Protein AF-A0A0D0CXA1-F1 (afdb_monomer_lite)

Secondary structure (DSSP, 8-state):
-HHHHHHHHHHHHHHHHHHHHHHHHHHHHHHHH--SHHHHHHHHHHHHHHHHHHHHHHHHHTTTSSPPP-

Organism: NCBI:txid930991

Structure (mmCIF, N/CA/C/O backbone):
data_AF-A0A0D0CXA1-F1
#
_entry.id   AF-A0A0D0CXA1-F1
#
loop_
_atom_site.group_PDB
_atom_site.id
_atom_site.type_symbol
_atom_site.label_atom_id
_atom_site.label_alt_id
_atom_site.label_comp_id
_atom_site.label_asym_id
_atom_site.label_entity_id
_atom_site.label_seq_id
_atom_site.pdbx_PDB_ins_code
_atom_site.Cartn_x
_atom_site.Cartn_y
_atom_site.Cartn_z
_atom_site.occupancy
_atom_site.B_iso_or_equiv
_atom_site.auth_seq_id
_atom_site.auth_comp_id
_atom_site.auth_asym_id
_atom_site.auth_atom_id
_atom_site.pdbx_PDB_model_num
ATOM 1 N N . ARG A 1 1 ? 17.321 -10.186 -22.357 1.00 78.38 1 ARG A N 1
ATOM 2 C CA . ARG A 1 1 ? 17.821 -10.157 -20.963 1.00 78.38 1 ARG A CA 1
ATOM 3 C C . ARG A 1 1 ? 17.596 -8.813 -20.259 1.00 78.38 1 ARG A C 1
ATOM 5 O O . ARG A 1 1 ? 16.581 -8.693 -19.597 1.00 78.38 1 ARG A O 1
ATOM 12 N N . TRP A 1 2 ? 18.411 -7.763 -20.453 1.00 86.75 2 TRP A N 1
ATOM 13 C CA . TRP A 1 2 ? 18.235 -6.477 -19.729 1.00 86.75 2 TRP A CA 1
ATOM 14 C C . TRP A 1 2 ? 16.847 -5.821 -19.897 1.00 86.75 2 TRP A C 1
ATOM 16 O O . TRP A 1 2 ? 16.244 -5.368 -18.929 1.00 86.75 2 TRP A O 1
ATOM 26 N N . LYS A 1 3 ? 16.297 -5.802 -21.122 1.00 85.31 3 LYS A N 1
ATOM 27 C CA . LYS A 1 3 ? 14.948 -5.253 -21.376 1.00 85.31 3 LYS A CA 1
ATOM 28 C C . LYS A 1 3 ? 13.829 -6.054 -20.683 1.00 85.31 3 LYS A C 1
ATOM 30 O O . LYS A 1 3 ? 12.818 -5.473 -20.293 1.00 85.31 3 LYS A O 1
ATOM 35 N N . GLU A 1 4 ? 14.009 -7.364 -20.518 1.00 87.12 4 GLU A N 1
ATOM 36 C CA . GLU A 1 4 ? 13.043 -8.238 -19.834 1.00 87.12 4 GLU A CA 1
ATOM 37 C C . GLU A 1 4 ? 13.107 -8.015 -18.322 1.00 87.12 4 GLU A C 1
ATOM 39 O O . GLU A 1 4 ? 12.075 -7.799 -17.696 1.00 87.12 4 GLU A O 1
ATOM 44 N N . GLU A 1 5 ? 14.315 -7.964 -17.754 1.00 90.44 5 GLU A N 1
ATOM 45 C CA . GLU A 1 5 ? 14.546 -7.658 -16.336 1.00 90.44 5 GLU A CA 1
ATOM 46 C C . GLU A 1 5 ? 13.971 -6.280 -15.967 1.00 90.44 5 GLU A C 1
ATOM 48 O O . GLU A 1 5 ? 13.255 -6.146 -14.976 1.00 90.44 5 GLU A O 1
ATOM 53 N N . LEU A 1 6 ? 14.179 -5.264 -16.813 1.00 88.88 6 LEU A N 1
ATOM 54 C CA . LEU A 1 6 ? 13.589 -3.940 -16.611 1.00 88.88 6 LEU A CA 1
ATOM 55 C C . LEU A 1 6 ? 12.054 -3.973 -16.658 1.00 88.88 6 LEU A C 1
ATOM 57 O O . LEU A 1 6 ? 11.397 -3.303 -15.863 1.00 88.88 6 LEU A O 1
ATOM 61 N N . THR A 1 7 ? 11.473 -4.746 -17.577 1.00 90.19 7 THR A N 1
ATOM 62 C CA . THR A 1 7 ? 10.015 -4.919 -17.665 1.00 90.19 7 THR A CA 1
ATOM 63 C C . THR A 1 7 ? 9.458 -5.591 -16.410 1.00 90.19 7 THR A C 1
ATOM 65 O O . THR A 1 7 ? 8.429 -5.145 -15.902 1.00 90.19 7 THR A O 1
ATOM 68 N N . LEU A 1 8 ? 10.136 -6.613 -15.881 1.00 92.69 8 LEU A N 1
ATOM 69 C CA . LEU A 1 8 ? 9.747 -7.291 -14.643 1.00 92.69 8 LEU A CA 1
ATOM 70 C C . LEU A 1 8 ? 9.764 -6.333 -13.450 1.00 92.69 8 LEU A C 1
ATOM 72 O O . LEU A 1 8 ? 8.747 -6.194 -12.775 1.00 92.69 8 LEU A O 1
ATOM 76 N N . VAL A 1 9 ? 10.853 -5.582 -13.264 1.00 92.38 9 VAL A N 1
ATOM 77 C CA . VAL A 1 9 ? 10.967 -4.598 -12.174 1.00 92.38 9 VAL A CA 1
ATOM 78 C C . VAL A 1 9 ? 9.832 -3.572 -12.230 1.00 92.38 9 VAL A C 1
ATOM 80 O O . VAL A 1 9 ? 9.248 -3.230 -11.205 1.00 92.38 9 VAL A O 1
ATOM 83 N N . ARG A 1 10 ? 9.450 -3.101 -13.423 1.00 90.88 10 ARG A N 1
ATOM 84 C CA . ARG A 1 10 ? 8.318 -2.169 -13.570 1.00 90.88 10 ARG A CA 1
ATOM 85 C C . ARG A 1 10 ? 6.986 -2.789 -13.156 1.00 90.88 10 ARG A C 1
ATOM 87 O O . ARG A 1 10 ? 6.197 -2.118 -12.490 1.00 90.88 10 ARG A O 1
ATOM 94 N N . HIS A 1 11 ? 6.746 -4.046 -13.527 1.00 92.12 11 HIS A N 1
ATOM 95 C CA . HIS A 1 11 ? 5.548 -4.772 -13.107 1.00 92.12 11 HIS A CA 1
ATOM 96 C C . HIS A 1 11 ? 5.521 -4.979 -11.594 1.00 92.12 11 HIS A C 1
ATOM 98 O O . HIS A 1 11 ? 4.477 -4.774 -10.986 1.00 92.12 11 HIS A O 1
ATOM 104 N N . GLU A 1 12 ? 6.652 -5.310 -10.973 1.00 94.31 12 GLU A N 1
ATOM 105 C CA . GLU A 1 12 ? 6.757 -5.459 -9.518 1.00 94.31 12 GLU A CA 1
ATOM 106 C C . GLU A 1 12 ? 6.506 -4.136 -8.786 1.00 94.31 12 GLU A C 1
ATOM 108 O O . GLU A 1 12 ? 5.754 -4.101 -7.813 1.00 94.31 12 GLU A O 1
ATOM 113 N N . MET A 1 13 ? 7.063 -3.025 -9.282 1.00 94.25 13 MET A N 1
ATOM 114 C CA . MET A 1 13 ? 6.803 -1.683 -8.744 1.00 94.25 13 MET A CA 1
ATOM 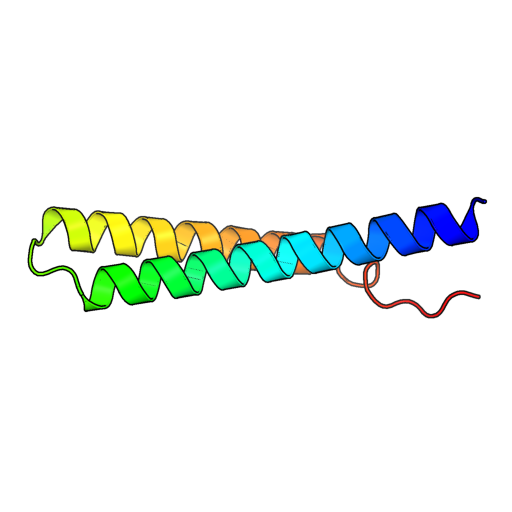115 C C . MET A 1 13 ? 5.315 -1.324 -8.823 1.00 94.25 13 MET A C 1
ATOM 117 O O . MET A 1 13 ? 4.735 -0.845 -7.845 1.00 94.25 13 MET A O 1
ATOM 121 N N . TYR A 1 14 ? 4.684 -1.584 -9.972 1.00 93.81 14 TYR A N 1
ATOM 122 C CA . TYR A 1 14 ? 3.250 -1.375 -10.151 1.00 93.81 14 TYR A CA 1
ATOM 123 C C . TYR A 1 14 ? 2.434 -2.266 -9.210 1.00 93.81 14 TYR A C 1
ATOM 125 O O . TYR A 1 14 ? 1.539 -1.780 -8.519 1.00 93.81 14 TYR A O 1
ATOM 133 N N . TRP A 1 15 ? 2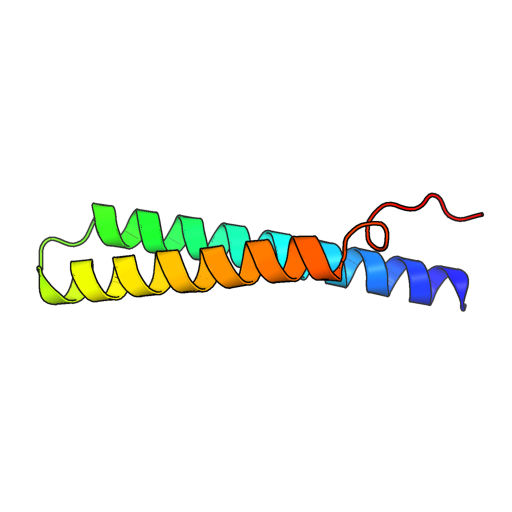.769 -3.554 -9.138 1.00 95.31 15 TRP A N 1
ATOM 134 C CA . TRP A 1 15 ? 2.091 -4.513 -8.276 1.00 95.31 15 TRP A CA 1
ATOM 135 C C 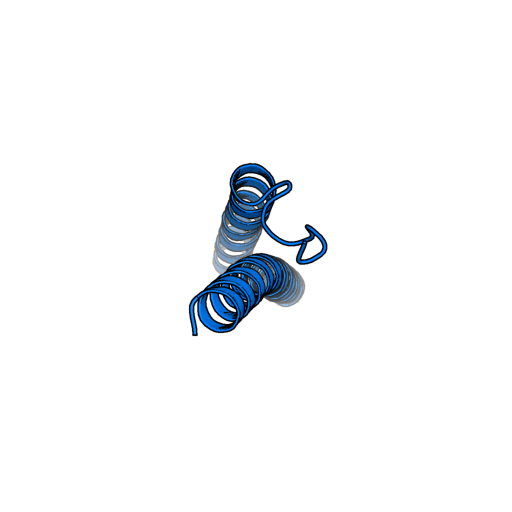. TRP A 1 15 ? 2.184 -4.110 -6.803 1.00 95.31 15 TRP A C 1
ATOM 137 O O . TRP A 1 15 ? 1.164 -4.100 -6.120 1.00 95.31 15 TRP A O 1
ATOM 147 N N . ALA A 1 16 ? 3.359 -3.688 -6.326 1.00 96.06 16 ALA A N 1
ATOM 148 C CA . ALA A 1 16 ? 3.547 -3.221 -4.955 1.00 96.06 16 ALA A CA 1
ATOM 149 C C . ALA A 1 16 ? 2.667 -2.000 -4.640 1.00 96.06 16 ALA A C 1
ATOM 151 O O . ALA A 1 16 ? 2.012 -1.957 -3.598 1.00 96.06 16 ALA A O 1
ATOM 152 N N . TRP A 1 17 ? 2.589 -1.033 -5.561 1.00 96.06 17 TRP A N 1
ATOM 153 C CA . TRP A 1 17 ? 1.690 0.112 -5.413 1.00 96.06 17 TRP A CA 1
ATOM 154 C C . TRP A 1 17 ? 0.217 -0.319 -5.327 1.00 96.06 17 TRP A C 1
ATOM 156 O O . TRP A 1 17 ? -0.482 0.085 -4.395 1.00 96.06 17 TRP A O 1
ATOM 166 N N . LYS A 1 18 ? -0.249 -1.183 -6.241 1.00 96.69 18 LYS A N 1
ATOM 167 C CA . LYS A 1 18 ? -1.626 -1.709 -6.218 1.00 96.69 18 LYS A CA 1
ATOM 168 C C . LYS A 1 18 ? -1.911 -2.522 -4.955 1.00 96.69 18 LY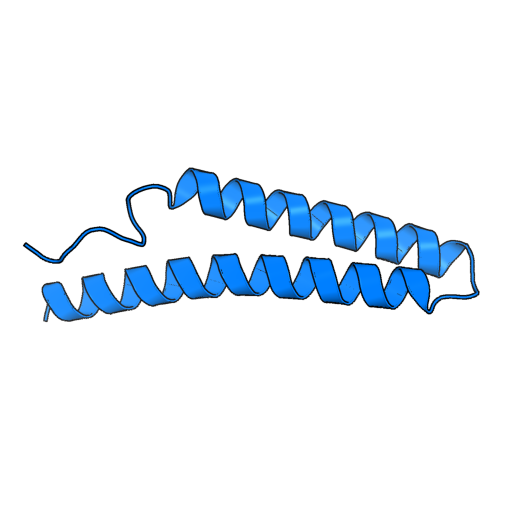S A C 1
ATOM 170 O O . LYS A 1 18 ? -3.013 -2.440 -4.420 1.00 96.69 18 LYS A O 1
ATOM 175 N N . TRP A 1 19 ? -0.929 -3.266 -4.453 1.00 97.94 19 TRP A N 1
ATOM 176 C CA . TRP A 1 19 ? -1.063 -4.038 -3.224 1.00 97.94 19 TRP A CA 1
ATOM 177 C C . TRP A 1 19 ? -1.296 -3.131 -2.010 1.00 97.94 19 TRP A C 1
ATOM 179 O O . TRP A 1 19 ? -2.199 -3.407 -1.221 1.00 97.94 19 TRP A O 1
ATOM 189 N N . PHE A 1 20 ? -0.574 -2.009 -1.889 1.00 98.00 20 PHE A N 1
ATOM 190 C CA . PHE A 1 20 ? -0.833 -1.033 -0.823 1.00 98.00 20 PHE A CA 1
ATOM 191 C C . PHE A 1 20 ? -2.244 -0.435 -0.902 1.00 98.00 20 PHE A C 1
ATOM 193 O O . PHE A 1 20 ? -2.900 -0.320 0.133 1.00 98.00 20 PHE A O 1
ATOM 200 N N . GLN A 1 21 ? -2.740 -0.124 -2.107 1.00 98.00 21 GLN A N 1
ATOM 201 C CA . GLN A 1 21 ? -4.126 0.333 -2.288 1.00 98.00 21 GLN A CA 1
ATOM 202 C C . GLN A 1 21 ? -5.136 -0.727 -1.823 1.00 98.00 21 GLN A C 1
ATOM 204 O O . GLN A 1 21 ? -6.059 -0.417 -1.076 1.00 98.00 21 GLN A O 1
ATOM 209 N N . GLY A 1 22 ? -4.926 -1.993 -2.195 1.00 98.12 22 GLY A N 1
ATOM 210 C CA . GLY A 1 22 ? -5.793 -3.088 -1.755 1.00 98.12 22 GLY A CA 1
ATOM 211 C C . GLY A 1 22 ? -5.780 -3.289 -0.235 1.00 98.12 22 GLY A C 1
ATOM 212 O O . GLY A 1 22 ? -6.820 -3.559 0.361 1.00 98.12 22 GLY A O 1
ATOM 213 N N . GLN A 1 23 ? -4.628 -3.111 0.422 1.00 98.38 23 GLN A N 1
ATOM 214 C CA . GLN A 1 23 ? -4.557 -3.149 1.887 1.00 98.38 23 GLN A CA 1
ATOM 215 C C . GLN A 1 23 ? -5.332 -1.993 2.525 1.00 98.38 23 GLN A C 1
ATOM 217 O O . GLN A 1 23 ? -6.066 -2.216 3.485 1.00 98.38 23 GLN A O 1
ATOM 222 N N . GLU A 1 24 ? -5.202 -0.772 2.002 1.00 98.19 24 GLU A N 1
ATOM 223 C CA . GLU A 1 24 ? -5.982 0.380 2.469 1.00 98.19 24 GLU A CA 1
ATOM 224 C C . GLU A 1 24 ? -7.492 0.092 2.403 1.00 98.19 24 GLU A C 1
ATOM 226 O O . GLU A 1 24 ? -8.204 0.302 3.387 1.00 98.19 24 GLU A O 1
ATOM 231 N N . GLU A 1 25 ? -7.978 -0.416 1.269 1.00 97.94 25 GLU A N 1
ATOM 232 C CA . GLU A 1 25 ? -9.389 -0.766 1.068 1.00 97.94 25 GLU A CA 1
ATOM 233 C C . GLU A 1 25 ? -9.859 -1.859 2.034 1.00 97.94 25 GLU A C 1
ATOM 235 O O . GLU A 1 25 ? -10.920 -1.735 2.650 1.00 97.94 25 GLU A O 1
ATOM 240 N N . GLU A 1 26 ? -9.051 -2.901 2.227 1.00 98.06 26 GLU A N 1
ATOM 241 C CA . GLU A 1 26 ? -9.360 -3.988 3.153 1.00 98.06 26 GLU A CA 1
ATOM 242 C C . GLU A 1 26 ? -9.446 -3.495 4.605 1.00 98.06 26 GLU A C 1
ATOM 244 O O . GLU A 1 26 ? -10.349 -3.886 5.348 1.00 98.06 26 GLU A O 1
ATOM 249 N N . TRP A 1 27 ? -8.558 -2.590 5.022 1.00 97.44 27 TRP A N 1
ATOM 250 C CA . TRP A 1 27 ? -8.628 -2.001 6.360 1.00 97.44 27 TRP A CA 1
ATOM 251 C C . TRP A 1 27 ? -9.826 -1.067 6.527 1.00 97.44 27 TRP A C 1
ATOM 253 O O . TRP A 1 27 ? -10.497 -1.147 7.555 1.00 97.44 27 TRP A O 1
ATOM 263 N N . LYS A 1 28 ? -10.182 -0.275 5.507 1.00 96.25 28 LYS A N 1
ATOM 264 C CA . LYS A 1 28 ? -11.432 0.508 5.510 1.00 96.25 28 LYS A CA 1
ATOM 265 C C . LYS A 1 28 ? -12.660 -0.393 5.646 1.00 96.25 28 LYS A C 1
ATOM 267 O O . LYS A 1 28 ? -13.544 -0.107 6.451 1.00 96.25 28 LYS A O 1
ATOM 272 N N . ARG A 1 29 ? -12.692 -1.518 4.926 1.00 96.75 29 ARG A N 1
ATOM 273 C CA . ARG A 1 29 ? -13.764 -2.518 5.030 1.00 96.75 29 ARG A CA 1
ATOM 274 C C . ARG A 1 29 ? -13.874 -3.075 6.453 1.00 96.75 29 ARG A C 1
ATOM 276 O O . ARG A 1 29 ? -14.980 -3.193 6.975 1.00 96.75 29 ARG A O 1
ATOM 283 N N . ARG A 1 30 ? -12.743 -3.380 7.101 1.00 95.56 30 ARG A N 1
ATOM 284 C CA . ARG A 1 30 ? -12.700 -3.849 8.500 1.00 95.56 30 ARG A CA 1
ATOM 285 C C . ARG A 1 30 ? -13.190 -2.791 9.485 1.00 95.56 30 ARG A C 1
ATOM 287 O O . ARG A 1 30 ? -13.965 -3.128 10.374 1.00 95.56 30 ARG A O 1
ATOM 294 N N . THR A 1 31 ? -12.812 -1.526 9.302 1.00 95.44 31 THR A N 1
ATOM 295 C CA . THR A 1 31 ? -13.345 -0.402 10.090 1.00 95.44 31 THR A CA 1
ATOM 296 C C . THR A 1 31 ? -14.869 -0.348 10.019 1.00 95.44 31 THR A C 1
ATOM 298 O O . THR A 1 31 ? -15.519 -0.202 11.051 1.00 95.44 31 THR A O 1
ATOM 301 N N . SER A 1 32 ? -15.449 -0.500 8.824 1.00 93.94 32 SER A N 1
ATOM 302 C CA . SER A 1 32 ? -16.906 -0.474 8.635 1.00 93.94 32 SER A CA 1
ATOM 303 C C . SER A 1 32 ? -17.635 -1.659 9.274 1.00 93.94 32 SER A C 1
ATOM 305 O O . SER A 1 32 ? -18.808 -1.531 9.608 1.00 93.94 32 SER A O 1
ATOM 307 N N . GLN A 1 33 ? -16.970 -2.806 9.433 1.00 94.25 33 GLN A N 1
ATOM 308 C CA . GLN A 1 33 ? -17.561 -4.021 10.009 1.00 94.25 33 GLN A CA 1
ATOM 309 C C . GLN A 1 33 ? -17.329 -4.165 11.519 1.00 94.25 33 GLN A C 1
ATOM 311 O O . GLN A 1 33 ? -17.988 -4.980 12.162 1.00 94.25 33 GLN A O 1
ATOM 316 N N . SER A 1 34 ? -16.398 -3.403 12.093 1.00 90.94 34 SER A N 1
ATOM 317 C CA . SER A 1 34 ? -16.068 -3.497 13.512 1.00 90.94 34 SER A CA 1
ATOM 318 C C . SER A 1 34 ? -17.121 -2.814 14.382 1.00 90.94 34 SER A C 1
ATOM 320 O O . SER A 1 34 ? -17.383 -1.621 14.237 1.00 90.94 34 SER A O 1
ATOM 322 N N . GLN A 1 35 ? -17.675 -3.558 15.339 1.00 89.50 35 GLN A N 1
ATOM 323 C CA . GLN A 1 35 ? -18.583 -3.023 16.360 1.00 89.50 35 GLN A CA 1
ATOM 324 C C . GLN A 1 35 ? -17.834 -2.514 17.598 1.00 89.50 35 GLN A C 1
ATOM 326 O O . GLN A 1 35 ? -18.332 -1.651 18.315 1.00 89.50 35 GLN A O 1
ATOM 331 N N . GLU A 1 36 ? -16.624 -3.020 17.838 1.00 94.81 36 GLU A N 1
ATOM 332 C CA . G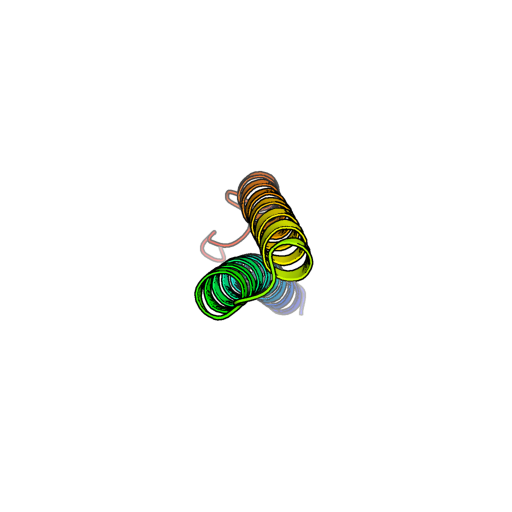LU A 1 36 ? -15.808 -2.623 18.980 1.00 94.81 36 GLU A CA 1
ATOM 333 C C . GLU A 1 36 ? -14.971 -1.380 18.658 1.00 94.81 36 GLU A C 1
ATOM 335 O O . GLU A 1 36 ? -14.265 -1.327 17.645 1.00 94.81 36 GLU A O 1
ATOM 340 N N . THR A 1 37 ? -15.020 -0.390 19.552 1.00 92.12 37 THR A N 1
ATOM 341 C CA . THR A 1 37 ? -14.344 0.905 19.392 1.00 92.12 37 THR A CA 1
ATOM 342 C C . THR A 1 37 ? -12.827 0.766 19.250 1.00 92.12 37 THR A C 1
ATOM 344 O O . THR A 1 37 ? -12.234 1.424 18.396 1.00 92.12 37 THR A O 1
ATOM 347 N N . GLY A 1 38 ? -12.190 -0.111 20.036 1.00 93.69 38 GLY A N 1
ATOM 348 C CA . GLY A 1 38 ? -10.739 -0.329 19.978 1.00 93.69 38 GLY A CA 1
ATOM 349 C C . GLY A 1 38 ? -10.290 -0.918 18.639 1.00 93.69 38 GLY A C 1
ATOM 350 O O . GLY A 1 38 ? -9.383 -0.395 17.990 1.00 93.69 38 GLY A O 1
ATOM 351 N N . HIS A 1 39 ? -10.986 -1.955 18.173 1.00 93.81 39 HIS A N 1
ATOM 352 C CA . HIS A 1 39 ? -10.746 -2.559 16.862 1.00 93.81 39 HIS A CA 1
ATOM 353 C C . HIS A 1 39 ? -10.991 -1.580 15.711 1.00 93.81 39 HIS A C 1
ATOM 355 O O . HIS A 1 39 ? -10.221 -1.561 14.748 1.00 93.81 39 HIS A O 1
ATOM 361 N N . LYS A 1 40 ? -12.010 -0.723 15.832 1.00 95.94 40 LYS A N 1
ATOM 362 C CA . LYS A 1 40 ? -12.300 0.317 14.844 1.00 95.94 40 LYS A CA 1
ATOM 363 C C . LYS A 1 40 ? -11.154 1.326 14.735 1.00 95.94 40 LYS A C 1
ATOM 365 O O . LYS A 1 40 ? -10.651 1.538 13.635 1.00 95.94 40 LYS A O 1
ATOM 370 N N . ALA A 1 41 ? -10.694 1.868 15.863 1.00 96.19 41 ALA A N 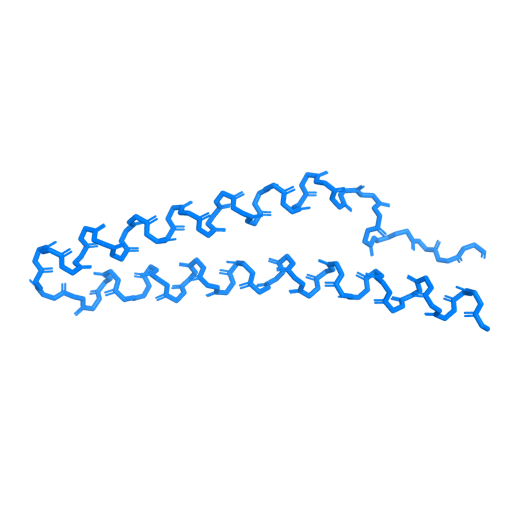1
ATOM 371 C CA . ALA A 1 41 ? -9.584 2.822 15.896 1.00 96.19 41 ALA A CA 1
ATOM 372 C C . ALA A 1 41 ? -8.282 2.213 15.342 1.00 96.19 41 ALA A C 1
ATOM 374 O O . ALA A 1 41 ? -7.554 2.854 14.583 1.00 96.19 41 ALA A O 1
ATOM 375 N N . TYR A 1 42 ? -8.005 0.944 15.663 1.00 96.62 42 TYR A N 1
ATOM 376 C CA . TYR A 1 42 ? -6.854 0.234 15.105 1.00 96.62 42 TYR A CA 1
ATOM 377 C C . TYR A 1 42 ? -6.958 0.063 13.583 1.00 96.62 42 TYR A C 1
ATOM 379 O O . TYR A 1 42 ? -5.995 0.335 12.859 1.00 96.62 42 TYR A O 1
ATOM 387 N N . ALA A 1 43 ? -8.121 -0.366 13.085 1.00 96.50 43 ALA A N 1
ATOM 388 C CA . ALA A 1 43 ? -8.358 -0.553 11.658 1.00 96.50 43 ALA A CA 1
ATOM 389 C C . ALA A 1 43 ? -8.271 0.773 10.878 1.00 96.50 43 ALA A C 1
ATOM 391 O O . ALA A 1 43 ? -7.661 0.807 9.810 1.00 96.50 43 ALA A O 1
ATOM 392 N N . GLU A 1 44 ? -8.776 1.877 11.440 1.00 96.75 44 GLU A N 1
ATOM 393 C CA . GLU A 1 44 ? -8.626 3.226 10.871 1.00 96.75 44 GLU A CA 1
ATOM 394 C C . GLU A 1 44 ? -7.152 3.625 10.759 1.00 96.75 44 GLU A C 1
ATOM 396 O O . GLU A 1 44 ? -6.692 4.020 9.684 1.00 96.75 44 GLU A O 1
ATOM 401 N N . GLY A 1 45 ? -6.376 3.437 11.832 1.00 97.62 45 GLY A N 1
ATOM 402 C CA . GLY A 1 45 ? -4.937 3.701 11.824 1.00 97.62 45 GLY A CA 1
ATOM 403 C C . GLY A 1 45 ? -4.194 2.891 10.758 1.00 97.62 45 GLY A C 1
ATOM 404 O O . GLY A 1 45 ? -3.334 3.424 10.052 1.00 97.62 45 GLY A O 1
ATOM 405 N N . LYS A 1 46 ? -4.557 1.615 10.576 1.00 98.06 46 LYS A N 1
ATOM 406 C CA . LYS A 1 46 ? -4.009 0.777 9.500 1.00 98.06 46 LYS A CA 1
ATOM 407 C C . LYS A 1 46 ? -4.399 1.283 8.114 1.00 98.06 46 LYS A C 1
ATOM 409 O O . LYS A 1 46 ? -3.527 1.359 7.252 1.00 98.06 46 LYS A O 1
ATOM 414 N N . GLY A 1 47 ? -5.654 1.676 7.907 1.00 97.88 47 GLY A N 1
ATOM 415 C CA . GLY A 1 47 ? -6.106 2.280 6.652 1.00 97.88 47 GLY A CA 1
ATOM 416 C C . GLY A 1 47 ? -5.271 3.507 6.278 1.00 97.88 47 GLY A C 1
ATOM 417 O O . GLY A 1 47 ? -4.739 3.579 5.172 1.00 97.88 47 GLY A O 1
ATOM 418 N N . HIS A 1 48 ? -5.062 4.425 7.226 1.00 98.00 48 HIS A N 1
ATOM 419 C CA . HIS A 1 48 ? -4.219 5.607 7.017 1.00 98.00 48 HIS A CA 1
ATOM 420 C C . HIS A 1 48 ? -2.750 5.265 6.730 1.00 98.00 48 HIS A C 1
ATOM 422 O O . HIS A 1 48 ? -2.127 5.897 5.875 1.00 98.00 48 HIS A O 1
ATOM 428 N N . LEU A 1 49 ? -2.195 4.254 7.403 1.00 98.38 49 LEU A N 1
ATOM 429 C CA . LEU A 1 49 ? -0.823 3.805 7.166 1.00 98.38 49 LEU A CA 1
ATOM 430 C C . LEU A 1 49 ? -0.632 3.306 5.727 1.00 98.38 49 LEU A C 1
ATOM 432 O O . LEU A 1 49 ? 0.290 3.741 5.037 1.00 98.38 49 LEU A O 1
ATOM 436 N N . TYR A 1 50 ? -1.518 2.424 5.261 1.00 98.31 50 TYR A N 1
ATOM 437 C CA . TYR A 1 50 ? -1.432 1.869 3.909 1.00 98.31 50 TYR A CA 1
ATOM 438 C C . TYR A 1 50 ? -1.733 2.908 2.827 1.00 98.31 50 TYR A C 1
ATOM 440 O O . TYR A 1 50 ? -1.079 2.892 1.784 1.00 98.31 50 TYR A O 1
ATOM 448 N N . HIS A 1 51 ? -2.616 3.870 3.108 1.00 98.00 51 HIS A N 1
ATOM 449 C CA . HIS A 1 51 ? -2.807 5.041 2.255 1.00 98.00 51 HIS A CA 1
ATOM 450 C C . HIS A 1 51 ? -1.503 5.837 2.073 1.00 98.00 51 HIS A C 1
ATOM 452 O O . HIS A 1 51 ? -1.119 6.186 0.955 1.00 98.00 51 HIS A O 1
ATOM 458 N N . SER A 1 52 ? -0.780 6.087 3.171 1.00 98.12 52 SER A N 1
ATOM 459 C CA . SER A 1 52 ? 0.514 6.776 3.132 1.00 98.12 52 SER A CA 1
ATOM 460 C C . SER A 1 52 ? 1.540 6.008 2.292 1.00 98.12 52 SER A C 1
ATOM 462 O O . SER A 1 52 ? 2.180 6.586 1.414 1.00 98.12 52 SER A O 1
ATOM 464 N N . TYR A 1 53 ? 1.633 4.685 2.469 1.00 98.00 53 TYR A N 1
ATOM 465 C CA . TYR A 1 53 ? 2.517 3.840 1.658 1.00 98.00 53 TYR A CA 1
ATOM 466 C C . TYR A 1 53 ? 2.159 3.846 0.172 1.00 98.00 53 TYR A C 1
ATOM 468 O O . TYR A 1 53 ? 3.059 3.933 -0.664 1.00 98.00 53 TYR A O 1
ATOM 476 N N . ALA A 1 54 ? 0.871 3.803 -0.177 1.00 97.06 54 ALA A N 1
ATOM 477 C CA . ALA A 1 54 ? 0.434 3.895 -1.566 1.00 97.06 54 ALA A CA 1
ATOM 478 C C . ALA A 1 54 ? 0.841 5.238 -2.196 1.00 97.06 54 ALA A C 1
ATOM 480 O O . ALA A 1 54 ? 1.353 5.261 -3.318 1.00 97.06 54 ALA A O 1
ATOM 481 N N . ASN A 1 55 ? 0.680 6.345 -1.465 1.00 97.00 55 ASN A N 1
ATOM 482 C CA . ASN A 1 55 ? 1.092 7.674 -1.919 1.00 97.00 55 ASN A CA 1
ATOM 483 C C . ASN A 1 55 ? 2.613 7.790 -2.081 1.00 97.00 55 ASN A C 1
ATOM 485 O O . ASN A 1 55 ? 3.091 8.328 -3.082 1.00 97.00 55 ASN A O 1
ATOM 489 N N . ASP A 1 56 ? 3.384 7.277 -1.126 1.00 97.19 56 ASP A N 1
ATOM 490 C CA . ASP A 1 56 ? 4.845 7.296 -1.193 1.00 97.19 56 ASP A CA 1
ATOM 491 C C . ASP A 1 56 ? 5.377 6.417 -2.328 1.00 97.19 56 ASP A C 1
ATOM 493 O O . ASP A 1 56 ? 6.284 6.836 -3.053 1.00 97.19 56 ASP A O 1
ATOM 497 N N . ALA A 1 57 ? 4.792 5.235 -2.540 1.00 94.88 57 ALA A N 1
ATOM 498 C CA . ALA A 1 57 ? 5.112 4.375 -3.675 1.00 94.88 57 ALA A CA 1
ATOM 499 C C . ALA A 1 57 ? 4.807 5.086 -5.001 1.00 94.88 57 ALA A C 1
ATOM 501 O O . ALA A 1 57 ? 5.679 5.160 -5.866 1.00 94.88 57 ALA A O 1
ATOM 502 N N . ALA A 1 58 ? 3.623 5.694 -5.134 1.00 93.81 58 ALA A N 1
ATOM 503 C CA . ALA A 1 58 ? 3.245 6.448 -6.328 1.00 93.81 58 ALA A CA 1
ATOM 504 C C . ALA A 1 58 ? 4.244 7.575 -6.641 1.00 93.81 58 ALA A C 1
ATOM 506 O O . ALA A 1 58 ? 4.685 7.698 -7.783 1.00 93.81 58 ALA A O 1
ATOM 507 N N . LYS A 1 59 ? 4.666 8.347 -5.627 1.00 94.81 59 LYS A N 1
ATOM 508 C CA . LYS A 1 59 ? 5.680 9.408 -5.775 1.00 94.81 59 LYS A CA 1
ATOM 509 C C . LYS A 1 59 ? 7.047 8.850 -6.176 1.00 94.81 59 LYS A C 1
ATOM 511 O O . LYS A 1 59 ? 7.672 9.344 -7.109 1.00 94.81 59 LYS A O 1
ATOM 516 N N . ARG A 1 60 ? 7.530 7.804 -5.497 1.00 92.12 60 ARG A N 1
ATOM 517 C CA . ARG A 1 60 ? 8.866 7.219 -5.743 1.00 92.12 60 ARG A CA 1
ATOM 518 C C . ARG A 1 60 ? 8.977 6.533 -7.103 1.00 92.12 60 ARG A C 1
ATOM 520 O O . ARG A 1 60 ? 10.064 6.493 -7.697 1.00 92.12 60 ARG A O 1
ATOM 527 N N . PHE A 1 61 ? 7.869 5.973 -7.574 1.00 90.44 61 PHE A N 1
ATOM 528 C CA . PHE A 1 61 ? 7.781 5.202 -8.809 1.00 90.44 61 PHE A CA 1
ATOM 529 C C . PHE A 1 61 ? 7.260 6.019 -9.999 1.00 90.44 61 PHE A C 1
ATOM 531 O O . PHE A 1 61 ? 7.191 5.501 -11.119 1.00 90.44 61 PHE A O 1
ATOM 538 N N . GLN A 1 62 ? 6.916 7.290 -9.782 1.00 85.12 62 GLN A N 1
ATOM 539 C CA . GLN A 1 62 ? 6.438 8.199 -10.816 1.00 85.12 62 GLN A CA 1
ATOM 540 C C . GLN A 1 62 ? 7.384 8.208 -12.022 1.00 85.12 62 GLN A C 1
ATOM 542 O O . GLN A 1 62 ? 8.604 8.299 -11.880 1.00 85.12 62 GLN A O 1
ATOM 547 N N . GLY A 1 63 ? 6.817 8.053 -13.220 1.00 79.75 63 GLY A N 1
ATOM 548 C CA . GLY A 1 63 ? 7.576 7.998 -14.473 1.00 79.75 63 GLY A CA 1
ATOM 549 C C . GLY A 1 63 ? 8.428 6.738 -14.663 1.00 79.75 63 GLY A C 1
ATOM 550 O O . GLY A 1 63 ? 8.951 6.535 -15.747 1.00 79.75 63 GLY A O 1
ATOM 551 N N . LYS A 1 64 ? 8.550 5.855 -13.665 1.00 82.38 64 LYS A N 1
ATOM 552 C CA . LYS A 1 64 ? 9.336 4.613 -13.762 1.00 82.38 64 LYS A CA 1
ATOM 553 C C . LYS A 1 64 ? 8.468 3.403 -14.098 1.00 82.38 64 LYS A C 1
ATOM 555 O O . LYS A 1 64 ? 8.947 2.498 -14.769 1.00 82.38 64 LYS A O 1
ATOM 560 N N . MET A 1 65 ? 7.194 3.415 -13.694 1.00 77.62 65 MET A N 1
ATOM 561 C CA . MET A 1 65 ? 6.243 2.315 -13.931 1.00 77.62 65 MET A CA 1
ATOM 562 C C . MET A 1 65 ? 5.690 2.257 -15.364 1.00 77.62 65 MET A C 1
ATOM 564 O O . MET A 1 65 ? 5.355 1.173 -15.826 1.00 77.62 65 MET A O 1
ATOM 568 N N . PHE A 1 66 ? 5.604 3.391 -16.073 1.00 65.44 66 PHE A N 1
ATOM 569 C CA . PHE A 1 66 ? 4.797 3.513 -17.304 1.00 65.44 66 PHE A CA 1
ATOM 570 C C . PHE A 1 66 ? 5.557 3.992 -18.553 1.00 65.44 66 PHE A C 1
ATOM 572 O O . PHE A 1 66 ? 4.929 4.355 -19.543 1.00 65.44 66 PHE A O 1
ATOM 579 N N . LEU A 1 67 ? 6.894 4.021 -18.552 1.00 58.84 67 LEU A N 1
ATOM 580 C CA . LEU A 1 67 ? 7.626 4.413 -19.764 1.00 58.84 67 LEU A CA 1
ATOM 581 C C . LEU A 1 67 ? 7.467 3.349 -20.866 1.00 58.84 67 LEU A C 1
ATOM 583 O O . LEU A 1 67 ? 7.689 2.170 -20.582 1.00 58.84 67 LEU A O 1
ATOM 587 N N . PRO A 1 68 ? 7.169 3.717 -22.124 1.00 49.19 68 PRO A N 1
ATOM 588 C CA . PRO A 1 68 ? 7.286 2.780 -23.234 1.00 49.19 68 PRO A CA 1
ATOM 589 C C . PRO A 1 68 ? 8.742 2.305 -23.331 1.00 49.19 68 PRO A C 1
ATOM 591 O O . PRO A 1 68 ? 9.678 3.077 -23.113 1.00 49.19 68 PRO A O 1
ATOM 594 N N . ALA A 1 69 ? 8.947 1.013 -23.578 1.00 53.16 69 ALA A N 1
ATOM 595 C CA . ALA A 1 69 ? 10.280 0.500 -23.863 1.00 53.16 69 ALA A CA 1
ATOM 596 C C . ALA A 1 69 ? 10.768 1.138 -25.175 1.00 53.16 69 ALA A C 1
ATOM 598 O O . ALA A 1 69 ? 10.114 0.975 -26.203 1.00 53.16 69 ALA A O 1
ATOM 599 N N . SER A 1 70 ? 11.865 1.898 -25.120 1.00 49.19 70 SER A N 1
ATOM 600 C CA . SER A 1 70 ? 12.563 2.409 -26.309 1.00 49.19 70 SER A CA 1
ATOM 601 C C . SER A 1 70 ? 13.426 1.332 -26.971 1.00 49.19 70 SER A C 1
ATOM 603 O O . SER A 1 70 ? 13.891 0.379 -26.285 1.00 49.19 70 SER A O 1
#

Sequence (70 aa):
RWKEELTLVRHEMYWAWKWFQGQEEEWKRRTSQSQETGHKAYAEGKGHLYHSYANDAAKRFQGKMFLPAS

pLDDT: mean 91.04, std 11.17, range [49.19, 98.38]

Radius of gyration: 16.08 Å; chains: 1; bounding box: 37×20×46 Å

Foldseek 3Di:
DVLVVLLVVLVVLVVQLVVLVVQLVVLVVQLVVDPDPVSNVVSVVSNVVSVVVSVVSCVVCPPSNDDDDD